Protein AF-A0A1G5PB75-F1 (afdb_monomer)

Sequence (111 aa):
MRKTKPRRPEQKDKQRAYRARQKAERIPSRDDVARIVLHWAITGALAPGQEKQLSGLRNMVIDKLVEQDFSEDGARRRFDEIVERYENGWDFRAKPHLLRVKEGIPDDEAP

Nearest PDB structures (foldseek):
  6xp2-assembly1_A  TM=5.617E-01  e=8.980E+00  Homo sapiens

Solvent-accessible surface area (backbone atoms only — not comparable to full-atom values): 6688 Å² total; per-residue (Å²): 135,85,83,79,75,80,82,58,68,70,60,55,54,53,52,49,53,50,53,50,49,37,56,75,71,64,56,78,48,73,66,56,51,52,49,55,53,50,51,52,54,51,58,57,20,69,37,91,94,25,66,68,48,38,55,50,51,51,50,56,53,34,52,59,39,38,76,69,74,43,57,57,69,59,42,50,53,54,50,51,61,49,50,52,43,50,73,71,66,59,70,86,82,72,56,66,67,63,51,34,48,75,73,69,41,66,80,85,77,64,133

Radius of gyration: 19.72 Å; Cα contacts (8 Å, |Δi|>4): 42; chains: 1; bounding box: 43×40×48 Å

Foldseek 3Di:
DDDDDPPPPVVVVVVVVVVVVCVVVVPDDPVNVVVVVVLVQLVVCPPPPNVVSLVVVLVVQLVVCVVVVDDSVVSNVVSVVVSVCVVVVDDDDDDVQVVCVVVVHHSVPDD

Secondary structure (DSSP, 8-state):
--------HHHHHHHHHHHHHHHHTTPPPHHHHHHHHHHHHHHHHTSTT-HHHHHHHHHHHHHHHHTTT--HHHHHHHHHHHHHHHHTT------HHHHHHHTT--TTS--

Mean predicted aligned error: 11.14 Å

Structure (mmCIF, N/CA/C/O backbone):
data_AF-A0A1G5PB75-F1
#
_entry.id   AF-A0A1G5PB75-F1
#
loop_
_atom_site.group_PDB
_atom_site.id
_atom_site.type_symbol
_atom_site.label_atom_id
_atom_site.label_alt_id
_atom_site.label_comp_id
_atom_site.label_asym_id
_atom_site.label_entity_id
_atom_site.label_seq_id
_atom_site.pdbx_PDB_ins_code
_atom_site.Cartn_x
_atom_site.Cartn_y
_atom_site.Cartn_z
_atom_site.occupancy
_atom_site.B_iso_or_equiv
_atom_site.auth_seq_id
_atom_site.auth_comp_id
_atom_site.auth_asym_id
_atom_site.auth_atom_id
_atom_site.pdbx_PDB_model_num
ATOM 1 N N . MET A 1 1 ? 25.363 28.369 -3.358 1.00 40.44 1 MET A N 1
ATOM 2 C CA . MET A 1 1 ? 24.990 28.003 -4.749 1.00 40.44 1 MET A CA 1
ATOM 3 C C . MET A 1 1 ? 24.853 26.483 -4.863 1.00 40.44 1 MET A C 1
ATOM 5 O O . MET A 1 1 ? 25.847 25.787 -4.702 1.00 40.44 1 MET A O 1
ATOM 9 N N . ARG A 1 2 ? 23.642 25.942 -5.090 1.00 44.69 2 ARG A N 1
ATOM 10 C CA . ARG A 1 2 ? 23.433 24.502 -5.366 1.00 44.69 2 ARG A CA 1
ATOM 11 C C . ARG A 1 2 ? 23.848 24.210 -6.814 1.00 44.69 2 ARG A C 1
ATOM 13 O O . ARG A 1 2 ? 23.266 24.776 -7.730 1.00 44.69 2 ARG A O 1
ATOM 20 N N . LYS A 1 3 ? 24.836 23.334 -7.029 1.00 49.50 3 LYS A N 1
ATOM 21 C CA . LYS A 1 3 ? 25.203 22.852 -8.372 1.00 49.50 3 LYS A CA 1
ATOM 22 C C . LYS A 1 3 ? 24.124 21.884 -8.873 1.00 49.50 3 LYS A C 1
ATOM 24 O O . LYS A 1 3 ? 24.046 20.751 -8.404 1.00 49.50 3 LYS A O 1
ATOM 29 N N . THR A 1 4 ? 23.296 22.303 -9.824 1.00 56.88 4 THR A N 1
ATOM 30 C CA . THR A 1 4 ? 22.412 21.408 -10.581 1.00 56.88 4 THR A CA 1
ATOM 31 C C . THR A 1 4 ? 23.257 20.598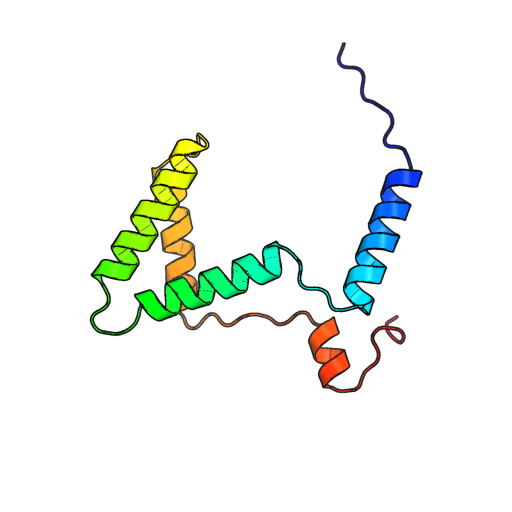 -11.562 1.00 56.88 4 THR A C 1
ATOM 33 O O . THR A 1 4 ? 23.776 21.108 -12.550 1.00 56.88 4 THR A O 1
ATOM 36 N N . LYS A 1 5 ? 23.439 19.310 -11.258 1.00 60.22 5 LYS A N 1
ATOM 37 C CA . LYS A 1 5 ? 24.114 18.343 -12.132 1.00 60.22 5 LYS A CA 1
ATOM 38 C C . LYS A 1 5 ? 23.319 18.246 -13.450 1.00 60.22 5 LYS A C 1
ATOM 40 O O . LYS A 1 5 ? 22.106 18.028 -13.376 1.00 60.22 5 LYS A O 1
ATOM 45 N N . PRO A 1 6 ? 23.932 18.393 -14.639 1.00 53.56 6 PRO A N 1
ATOM 46 C CA . PRO A 1 6 ? 23.198 18.280 -15.897 1.00 53.56 6 PRO A CA 1
ATOM 47 C C . PRO A 1 6 ? 22.601 16.869 -16.015 1.00 53.56 6 PRO A C 1
ATOM 49 O O . PRO A 1 6 ? 23.314 15.872 -15.878 1.00 53.56 6 PRO A O 1
ATOM 52 N N . ARG A 1 7 ? 21.278 16.776 -16.222 1.00 57.47 7 ARG A N 1
ATOM 53 C CA . ARG A 1 7 ? 20.569 15.508 -16.473 1.00 57.47 7 ARG A CA 1
ATOM 54 C C . ARG A 1 7 ? 21.092 14.932 -17.787 1.00 57.47 7 ARG A C 1
ATOM 56 O O . ARG A 1 7 ? 20.694 15.395 -18.852 1.00 57.47 7 ARG A O 1
ATOM 63 N N . ARG A 1 8 ? 21.992 13.947 -17.706 1.00 60.44 8 ARG A N 1
ATOM 64 C CA . ARG A 1 8 ? 22.589 13.304 -18.883 1.00 60.44 8 ARG A CA 1
ATOM 65 C C . ARG A 1 8 ? 21.488 12.627 -19.716 1.00 60.44 8 ARG A C 1
ATOM 67 O O . ARG A 1 8 ? 20.777 11.784 -19.161 1.00 60.44 8 ARG A O 1
ATOM 74 N N . PRO A 1 9 ? 21.334 12.967 -21.008 1.00 61.28 9 PRO A N 1
ATOM 75 C CA . PRO A 1 9 ? 20.313 12.378 -21.882 1.00 61.28 9 PRO A CA 1
ATOM 76 C C . PRO A 1 9 ? 20.415 10.845 -21.939 1.00 61.28 9 PRO A C 1
ATOM 78 O O . PRO A 1 9 ? 19.402 10.161 -21.829 1.00 61.28 9 PRO A O 1
ATOM 81 N N . GLU A 1 10 ? 21.636 10.311 -21.892 1.00 62.72 10 GLU A N 1
ATOM 82 C CA . GLU A 1 10 ? 21.936 8.872 -21.886 1.00 62.72 10 GLU A CA 1
ATOM 83 C C . GLU A 1 10 ? 21.235 8.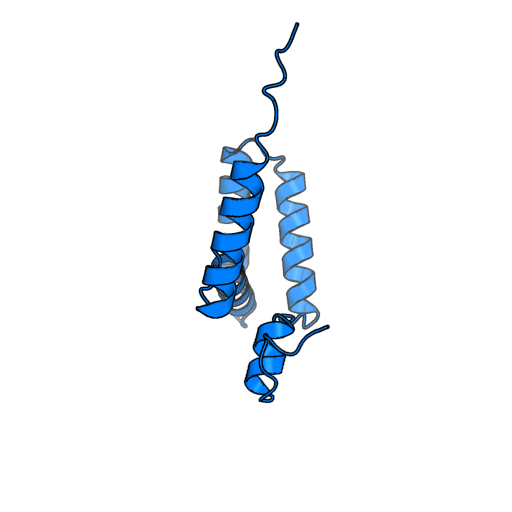075 -20.770 1.00 62.72 10 GLU A C 1
ATOM 85 O O . GLU A 1 10 ? 20.937 6.892 -20.931 1.00 62.72 10 GLU A O 1
ATOM 90 N N . GLN A 1 11 ? 20.959 8.694 -19.615 1.00 63.09 11 GLN A N 1
ATOM 91 C CA . GLN A 1 11 ? 20.268 8.011 -18.515 1.00 63.09 11 GLN A CA 1
ATOM 92 C C . GLN A 1 11 ? 18.773 7.832 -18.799 1.00 63.09 11 GLN A C 1
ATOM 94 O O . GLN A 1 11 ? 18.177 6.854 -18.343 1.00 63.09 11 GLN A O 1
ATOM 99 N N . LYS A 1 12 ? 18.164 8.748 -19.562 1.00 68.50 12 LYS A N 1
ATOM 100 C CA . LYS A 1 12 ? 16.756 8.638 -19.959 1.00 68.50 12 LYS A CA 1
ATOM 101 C C . LYS A 1 12 ? 16.568 7.520 -20.976 1.00 68.50 12 LYS A C 1
ATOM 103 O O . LYS A 1 12 ? 15.627 6.744 -20.832 1.00 68.50 12 LYS A O 1
ATOM 108 N N . ASP A 1 13 ? 17.474 7.403 -21.939 1.00 74.50 13 ASP A N 1
ATOM 109 C CA . ASP A 1 13 ? 17.366 6.408 -23.009 1.00 74.50 13 ASP A CA 1
ATOM 110 C C . ASP A 1 13 ? 17.584 4.993 -22.473 1.00 74.50 13 ASP A C 1
ATOM 112 O O . ASP A 1 13 ? 16.784 4.097 -22.745 1.00 74.50 13 ASP A O 1
ATOM 116 N N . LYS A 1 14 ? 18.561 4.811 -21.574 1.00 72.25 14 LYS A N 1
ATOM 117 C CA . LYS A 1 14 ? 18.748 3.544 -20.846 1.00 72.25 14 LYS A CA 1
ATOM 118 C C . LYS A 1 14 ? 17.522 3.166 -20.013 1.00 72.25 14 LYS A C 1
ATOM 120 O O . LYS A 1 14 ? 17.113 2.007 -20.007 1.00 72.25 14 LYS A O 1
ATOM 125 N N . GLN A 1 15 ? 16.901 4.131 -19.333 1.00 76.06 15 GLN A N 1
ATOM 126 C CA . GLN A 1 15 ? 15.697 3.876 -18.540 1.00 76.06 15 GLN A CA 1
ATOM 127 C C . GLN A 1 15 ? 14.475 3.562 -19.418 1.00 76.06 15 GLN A C 1
ATOM 129 O O . GLN A 1 15 ? 13.644 2.742 -19.027 1.00 76.06 15 GLN A O 1
ATOM 134 N N . ARG A 1 16 ? 14.367 4.170 -20.607 1.00 75.38 16 ARG A N 1
ATOM 135 C CA . ARG A 1 16 ? 13.332 3.844 -21.599 1.00 75.38 16 ARG A CA 1
ATOM 136 C C . ARG A 1 16 ? 13.518 2.439 -22.160 1.00 75.38 16 ARG A C 1
ATOM 138 O O . ARG A 1 16 ? 12.562 1.673 -22.118 1.00 75.38 16 ARG A O 1
ATOM 145 N N . ALA A 1 17 ? 14.726 2.083 -22.597 1.00 79.75 17 ALA A N 1
ATOM 146 C CA . ALA A 1 17 ? 15.036 0.745 -23.104 1.00 79.75 17 ALA A CA 1
ATOM 147 C C . ALA A 1 17 ? 14.782 -0.335 -22.041 1.00 79.75 17 ALA A C 1
ATOM 149 O O . ALA A 1 17 ? 14.156 -1.353 -22.322 1.00 79.75 17 ALA A O 1
ATOM 150 N N . TYR A 1 18 ? 15.172 -0.070 -20.789 1.00 78.75 18 TYR A N 1
ATOM 151 C CA . TYR A 1 18 ? 14.871 -0.955 -19.666 1.00 78.75 18 TYR A CA 1
ATOM 152 C C . TYR A 1 18 ? 13.359 -1.134 -19.462 1.00 78.75 18 TYR A C 1
ATOM 154 O O . TYR A 1 18 ? 12.884 -2.260 -19.378 1.00 78.75 18 TYR A O 1
ATOM 162 N N . ARG A 1 19 ? 12.572 -0.048 -19.446 1.00 76.06 19 ARG A N 1
ATOM 163 C CA . ARG A 1 19 ? 11.104 -0.139 -19.326 1.00 76.06 19 ARG A CA 1
ATOM 164 C C . ARG A 1 19 ? 10.453 -0.854 -20.511 1.00 76.06 19 ARG A C 1
ATOM 166 O O . ARG A 1 19 ? 9.503 -1.598 -20.295 1.00 76.06 19 ARG A O 1
ATOM 173 N N . ALA A 1 20 ? 10.954 -0.643 -21.727 1.00 80.06 20 ALA A N 1
ATOM 174 C CA . ALA A 1 20 ? 10.468 -1.318 -22.927 1.00 80.06 20 ALA A CA 1
ATOM 175 C C . ALA A 1 20 ? 10.717 -2.828 -22.850 1.00 80.06 20 ALA A C 1
ATOM 177 O O . ALA A 1 20 ? 9.795 -3.603 -23.085 1.00 80.06 20 ALA A O 1
ATOM 178 N N . ARG A 1 21 ? 11.915 -3.244 -22.414 1.00 80.44 21 ARG A N 1
ATOM 179 C CA . ARG A 1 21 ? 12.233 -4.661 -22.208 1.00 80.44 21 ARG A CA 1
ATOM 180 C C . ARG A 1 21 ? 11.342 -5.295 -21.143 1.00 80.44 21 ARG A C 1
ATOM 182 O O . ARG A 1 21 ? 10.733 -6.321 -21.401 1.00 80.44 21 ARG A O 1
ATOM 189 N N . GLN A 1 22 ? 11.179 -4.637 -19.993 1.00 81.06 22 GLN A N 1
ATOM 190 C CA . GLN A 1 22 ? 10.280 -5.116 -18.934 1.00 81.06 22 GLN A CA 1
ATOM 191 C C . GLN A 1 22 ? 8.826 -5.250 -19.423 1.00 81.06 22 GLN A C 1
ATOM 193 O O . GLN A 1 22 ? 8.133 -6.174 -19.006 1.00 81.06 22 GLN A O 1
ATOM 198 N N . LYS A 1 23 ? 8.363 -4.346 -20.303 1.00 76.62 23 LYS A N 1
ATOM 199 C CA . LYS A 1 23 ? 7.025 -4.411 -20.915 1.00 76.62 23 LYS A CA 1
ATOM 200 C C . LYS A 1 23 ? 6.909 -5.599 -21.876 1.00 76.62 23 LYS A C 1
ATOM 202 O O . LYS A 1 23 ? 5.948 -6.353 -21.769 1.00 76.62 23 LYS A O 1
ATOM 207 N N . ALA A 1 24 ? 7.894 -5.787 -22.757 1.00 77.38 24 ALA A N 1
ATOM 208 C CA . ALA A 1 24 ? 7.936 -6.902 -23.706 1.00 77.38 24 ALA A CA 1
ATOM 209 C C . ALA A 1 24 ? 7.990 -8.263 -22.991 1.00 77.38 24 ALA A C 1
ATOM 211 O O . ALA A 1 24 ? 7.249 -9.179 -23.331 1.00 77.38 24 ALA A O 1
ATOM 212 N N . GLU A 1 25 ? 8.802 -8.360 -21.937 1.00 82.12 25 GLU A N 1
ATOM 213 C CA . GLU A 1 25 ? 8.929 -9.549 -21.085 1.00 82.12 25 GLU A CA 1
ATOM 214 C C . GLU A 1 25 ? 7.759 -9.698 -20.090 1.00 82.12 25 GLU A C 1
ATOM 216 O O . GLU A 1 25 ? 7.702 -10.675 -19.348 1.00 82.12 25 GLU A O 1
ATOM 221 N N . ARG A 1 26 ? 6.816 -8.740 -20.061 1.00 81.31 26 ARG A N 1
ATOM 222 C CA . ARG A 1 26 ? 5.632 -8.710 -19.177 1.00 81.31 26 ARG A CA 1
ATOM 223 C C . ARG A 1 26 ? 5.975 -8.870 -17.695 1.00 81.31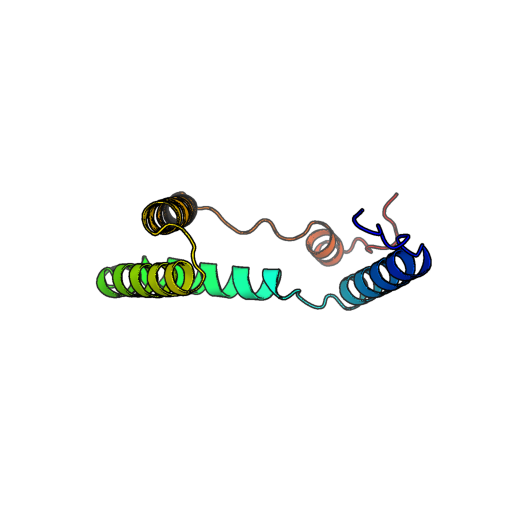 26 ARG A C 1
ATOM 225 O O . ARG A 1 26 ? 5.201 -9.425 -16.916 1.00 81.31 26 ARG A O 1
ATOM 232 N N . ILE A 1 27 ? 7.134 -8.356 -17.297 1.00 79.94 27 ILE A N 1
ATOM 233 C CA . ILE A 1 27 ? 7.610 -8.464 -15.923 1.00 79.94 27 ILE A CA 1
ATOM 234 C C . ILE A 1 27 ? 6.804 -7.493 -15.049 1.00 79.94 27 ILE A C 1
ATOM 236 O O . ILE A 1 27 ? 6.804 -6.285 -15.326 1.00 79.94 27 ILE A O 1
ATOM 240 N N . PRO A 1 28 ? 6.141 -7.971 -13.978 1.00 78.62 28 PRO A N 1
ATOM 241 C CA . PRO A 1 28 ? 5.413 -7.098 -13.071 1.00 78.62 28 PRO A CA 1
ATOM 242 C C . PRO A 1 28 ? 6.380 -6.143 -12.367 1.00 78.62 28 PRO A C 1
ATOM 244 O O . PRO A 1 28 ? 7.473 -6.513 -11.934 1.00 78.62 28 PRO A O 1
ATOM 247 N N . SER A 1 29 ? 5.977 -4.884 -12.241 1.00 79.19 29 SER A N 1
ATOM 248 C CA . SER A 1 29 ? 6.719 -3.916 -11.438 1.00 79.19 29 SER A CA 1
ATOM 249 C C . SER A 1 29 ? 6.491 -4.151 -9.943 1.00 79.19 29 SER A C 1
ATOM 251 O O . SER A 1 29 ? 5.537 -4.810 -9.534 1.00 79.19 29 SER A O 1
ATOM 253 N N . ARG A 1 30 ? 7.341 -3.545 -9.102 1.00 75.56 30 ARG A N 1
ATOM 254 C CA . ARG A 1 30 ? 7.159 -3.550 -7.637 1.00 75.56 30 ARG A CA 1
ATOM 255 C C . ARG A 1 30 ? 5.771 -3.057 -7.227 1.00 75.56 30 ARG A C 1
ATOM 257 O O . ARG A 1 30 ? 5.163 -3.615 -6.328 1.00 75.56 30 ARG A O 1
ATOM 264 N N . ASP A 1 31 ? 5.289 -2.027 -7.914 1.00 77.25 31 ASP A N 1
ATOM 265 C CA . ASP A 1 31 ? 3.972 -1.429 -7.711 1.00 77.25 31 ASP A CA 1
ATOM 266 C C . ASP A 1 31 ? 2.841 -2.367 -8.170 1.00 77.25 31 ASP A C 1
ATOM 268 O O . ASP A 1 31 ? 1.815 -2.446 -7.506 1.00 77.25 31 ASP A O 1
ATOM 272 N N . ASP A 1 32 ? 3.044 -3.159 -9.231 1.00 76.94 32 ASP A N 1
ATOM 273 C CA . ASP A 1 32 ? 2.072 -4.186 -9.639 1.00 76.94 32 ASP A CA 1
ATOM 274 C C . ASP A 1 32 ? 1.943 -5.286 -8.574 1.00 76.94 32 ASP A C 1
ATOM 276 O O . ASP A 1 32 ? 0.833 -5.659 -8.206 1.00 76.94 32 ASP A O 1
ATOM 280 N N . VAL A 1 33 ? 3.067 -5.754 -8.021 1.00 79.19 33 VAL A N 1
ATOM 281 C CA . VAL A 1 33 ? 3.065 -6.742 -6.929 1.00 79.19 33 VAL A CA 1
ATOM 282 C C . VAL A 1 33 ? 2.435 -6.161 -5.663 1.00 79.19 33 VAL A C 1
ATOM 284 O O . VAL A 1 33 ? 1.558 -6.788 -5.073 1.00 79.19 33 VAL A O 1
ATOM 287 N N . ALA A 1 34 ? 2.839 -4.951 -5.265 1.00 80.31 34 ALA A N 1
ATOM 288 C CA . ALA A 1 34 ? 2.302 -4.282 -4.083 1.00 80.31 34 ALA A CA 1
ATOM 289 C C . ALA A 1 34 ? 0.784 -4.086 -4.182 1.00 80.31 34 ALA A C 1
ATOM 291 O O . ALA A 1 34 ? 0.075 -4.295 -3.201 1.00 80.31 34 ALA A O 1
ATOM 292 N N . ARG A 1 35 ? 0.277 -3.746 -5.373 1.00 80.06 35 ARG A N 1
ATOM 293 C CA . ARG A 1 35 ? -1.162 -3.627 -5.623 1.00 80.06 35 ARG A CA 1
ATOM 294 C C . ARG A 1 35 ? -1.899 -4.941 -5.401 1.00 80.06 35 ARG A C 1
ATOM 296 O O . ARG A 1 35 ? -2.881 -4.933 -4.669 1.00 80.06 35 ARG A O 1
ATOM 303 N N . ILE A 1 36 ? -1.428 -6.048 -5.980 1.00 81.31 36 ILE A N 1
ATOM 304 C CA . ILE A 1 36 ? -2.065 -7.366 -5.808 1.00 81.31 36 ILE A CA 1
ATOM 305 C C . ILE A 1 36 ? -2.071 -7.789 -4.335 1.00 81.31 36 ILE A C 1
ATOM 307 O O . ILE A 1 36 ? -3.103 -8.224 -3.829 1.00 81.31 36 ILE A O 1
ATOM 311 N N . VAL A 1 37 ? -0.948 -7.605 -3.633 1.00 83.25 37 VAL A N 1
ATOM 312 C CA . VAL A 1 37 ? -0.849 -7.902 -2.195 1.00 83.25 37 VAL A CA 1
ATOM 313 C C . VAL A 1 37 ? -1.841 -7.063 -1.389 1.00 83.25 37 VAL A C 1
ATOM 315 O O . VAL A 1 37 ? -2.538 -7.602 -0.534 1.00 83.25 37 VAL A O 1
ATOM 318 N N . LEU A 1 38 ? -1.939 -5.761 -1.677 1.00 83.12 38 LEU A N 1
ATOM 319 C CA . LEU A 1 38 ? -2.854 -4.854 -0.985 1.00 83.12 38 LEU A CA 1
ATOM 320 C C . LEU A 1 38 ? -4.318 -5.251 -1.184 1.00 83.12 38 LEU A C 1
ATOM 322 O O . LEU A 1 38 ? -5.070 -5.269 -0.215 1.00 83.12 38 LEU A O 1
ATOM 326 N N . HIS A 1 39 ? -4.717 -5.580 -2.414 1.00 82.69 39 HIS A N 1
ATOM 327 C CA . HIS A 1 39 ? -6.076 -6.048 -2.683 1.00 82.69 39 HIS A CA 1
ATOM 328 C C . HIS A 1 39 ? -6.384 -7.308 -1.896 1.00 82.69 39 HIS A C 1
ATOM 330 O O . HIS A 1 39 ? -7.350 -7.303 -1.149 1.00 82.69 39 HIS A O 1
ATOM 336 N N . TRP A 1 40 ? -5.532 -8.334 -1.983 1.00 83.56 40 TRP A N 1
ATOM 337 C CA . TRP A 1 40 ? -5.749 -9.578 -1.246 1.00 83.56 40 TRP A CA 1
ATOM 338 C C . TRP A 1 40 ? -5.864 -9.342 0.266 1.00 83.56 40 TRP A C 1
ATOM 340 O O . TRP A 1 40 ? -6.775 -9.871 0.905 1.00 83.56 40 TRP A O 1
ATOM 350 N N . ALA A 1 41 ? -4.988 -8.501 0.826 1.00 83.69 41 ALA A N 1
ATOM 351 C CA . ALA A 1 41 ? -4.998 -8.162 2.244 1.00 83.69 41 ALA A CA 1
ATOM 352 C C . ALA A 1 41 ? -6.295 -7.449 2.664 1.00 83.69 41 ALA A C 1
ATOM 354 O O . ALA A 1 41 ? -6.883 -7.814 3.678 1.00 83.69 41 ALA A O 1
ATOM 355 N N . ILE A 1 42 ? -6.768 -6.474 1.880 1.00 81.75 42 ILE A N 1
ATOM 356 C CA . ILE A 1 42 ? -8.007 -5.741 2.177 1.00 81.75 42 ILE A CA 1
ATOM 357 C C . ILE A 1 42 ? -9.231 -6.637 1.973 1.00 81.75 42 ILE A C 1
ATOM 359 O O . ILE A 1 42 ? -10.066 -6.722 2.866 1.00 81.75 42 ILE A O 1
ATOM 363 N N . THR A 1 43 ? -9.332 -7.359 0.853 1.00 80.81 43 THR A N 1
ATOM 364 C CA . THR A 1 43 ? -10.478 -8.243 0.582 1.00 80.81 43 THR A CA 1
ATOM 365 C C . THR A 1 43 ? -10.583 -9.379 1.594 1.00 80.81 43 THR A C 1
ATOM 367 O O . THR A 1 43 ? -11.683 -9.733 2.003 1.00 80.81 43 THR A O 1
ATOM 370 N N . GLY A 1 44 ? -9.448 -9.938 2.032 1.00 81.25 44 GLY A N 1
ATOM 371 C CA . GLY A 1 44 ? -9.426 -10.960 3.079 1.00 81.25 44 GLY A CA 1
ATOM 372 C C . GLY A 1 44 ? -9.845 -10.401 4.437 1.00 81.25 44 GLY A C 1
ATOM 373 O O . GLY A 1 44 ? -10.607 -11.037 5.160 1.00 81.25 44 GLY A O 1
ATOM 374 N N . ALA A 1 45 ? -9.403 -9.185 4.755 1.00 80.25 45 ALA A N 1
ATOM 375 C CA . ALA A 1 45 ? -9.746 -8.507 5.997 1.00 80.25 45 ALA A CA 1
ATOM 376 C C . ALA A 1 45 ? -11.202 -7.997 6.049 1.00 80.25 45 ALA A C 1
ATOM 378 O O . ALA A 1 45 ? -11.749 -7.847 7.139 1.00 80.25 45 ALA A O 1
ATOM 379 N N . LEU A 1 46 ? -11.832 -7.762 4.893 1.00 79.25 46 LEU A N 1
ATOM 380 C CA . LEU A 1 46 ? -13.255 -7.418 4.763 1.00 79.25 46 LEU A CA 1
ATOM 381 C C . LEU A 1 46 ? -14.187 -8.643 4.805 1.00 79.25 46 LEU A C 1
ATOM 383 O O . LEU A 1 46 ? -15.407 -8.485 4.818 1.00 79.25 46 LEU A O 1
ATOM 387 N N . ALA A 1 47 ? -13.650 -9.868 4.816 1.00 80.06 47 ALA A N 1
ATOM 388 C CA . ALA A 1 47 ? -14.475 -11.068 4.887 1.00 80.06 47 ALA A CA 1
ATOM 389 C C . ALA A 1 47 ? -15.259 -11.136 6.221 1.00 80.06 47 ALA A C 1
ATOM 391 O O . ALA A 1 47 ? -14.735 -10.734 7.267 1.00 80.06 47 ALA A O 1
ATOM 392 N N . PRO A 1 48 ? -16.495 -11.678 6.228 1.00 78.75 48 PRO A N 1
ATOM 393 C CA . PRO A 1 48 ? -17.301 -11.780 7.444 1.00 78.75 48 PRO A CA 1
ATOM 394 C C . PRO A 1 48 ? -16.545 -12.463 8.595 1.00 78.75 48 PRO A C 1
ATOM 396 O O . PRO A 1 48 ? -15.943 -13.521 8.414 1.00 78.75 48 PRO A O 1
ATOM 399 N N . GLY A 1 49 ? -16.582 -11.858 9.787 1.00 79.50 49 GLY A N 1
ATOM 400 C CA . GLY A 1 49 ? -15.902 -12.370 10.983 1.00 79.50 49 GLY A CA 1
ATOM 401 C C . GLY A 1 49 ? -14.416 -12.003 11.110 1.00 79.50 49 GLY A C 1
ATOM 402 O O . GLY A 1 49 ? -13.781 -12.429 12.074 1.00 79.50 49 GLY A O 1
ATOM 403 N N . GLN A 1 50 ? -13.860 -11.199 10.193 1.00 80.69 50 GLN A N 1
ATOM 404 C CA . GLN A 1 50 ? -12.445 -10.788 10.191 1.00 80.69 50 GLN A CA 1
ATOM 405 C C . GLN A 1 50 ? -12.209 -9.313 10.563 1.00 80.69 50 GLN A C 1
ATOM 407 O O . GLN A 1 50 ? -11.140 -8.767 10.301 1.00 80.69 50 GLN A O 1
ATOM 412 N N . GLU A 1 51 ? -13.143 -8.664 11.260 1.00 78.38 51 GLU A N 1
ATOM 413 C CA . GLU A 1 51 ? -13.049 -7.249 11.684 1.00 78.38 51 GLU A CA 1
ATOM 414 C C . GLU A 1 51 ? -11.734 -6.926 12.433 1.00 78.38 51 GLU A C 1
ATOM 416 O O . GLU A 1 51 ? -11.127 -5.858 12.283 1.00 78.38 51 GLU A O 1
ATOM 421 N N . LYS A 1 52 ? -11.231 -7.894 13.210 1.00 83.94 52 LYS A N 1
ATOM 422 C CA . LYS A 1 52 ? -9.940 -7.789 13.909 1.00 83.94 52 LYS A CA 1
ATOM 423 C C . LYS A 1 52 ? -8.736 -7.797 12.962 1.00 83.94 52 LYS A C 1
ATOM 425 O O . LYS A 1 52 ? -7.715 -7.191 13.273 1.00 83.94 52 LYS A O 1
ATOM 430 N N . GLN A 1 53 ? -8.832 -8.466 11.816 1.00 85.12 53 GLN A N 1
ATOM 431 C CA . GLN A 1 53 ? -7.761 -8.483 10.821 1.00 85.12 53 GLN A CA 1
ATOM 432 C C . GLN A 1 53 ? -7.645 -7.140 10.104 1.00 85.12 53 GLN A C 1
ATOM 434 O O . GLN A 1 53 ? -6.530 -6.654 9.928 1.00 85.12 53 GLN A O 1
ATOM 439 N N . LEU A 1 54 ? -8.771 -6.506 9.754 1.00 84.44 54 LEU A N 1
ATOM 440 C CA . LEU A 1 54 ? -8.748 -5.193 9.103 1.00 84.44 54 LEU A CA 1
ATOM 441 C C . LEU A 1 54 ? -8.168 -4.121 10.022 1.00 84.44 54 LEU A C 1
ATOM 443 O O . LEU A 1 54 ? -7.293 -3.358 9.616 1.00 84.44 54 LEU A O 1
ATOM 447 N N . SER A 1 55 ? -8.605 -4.102 11.280 1.00 86.69 55 SER A N 1
ATOM 448 C CA . SER A 1 55 ? -8.065 -3.186 12.291 1.00 86.69 55 SER A CA 1
ATOM 449 C C . SER A 1 55 ? -6.580 -3.439 12.585 1.00 86.69 55 SER A C 1
ATOM 451 O O . SER A 1 55 ? -5.810 -2.483 12.679 1.00 86.69 55 SER A O 1
ATOM 453 N N . GLY A 1 56 ? -6.145 -4.701 12.657 1.00 90.12 56 GLY A N 1
ATOM 454 C CA . GLY A 1 56 ? -4.729 -5.054 12.802 1.00 90.12 56 GLY A CA 1
ATOM 455 C C . GLY A 1 56 ? -3.871 -4.612 11.612 1.00 90.12 56 GLY A C 1
ATOM 456 O O . GLY A 1 56 ? -2.817 -4.006 11.803 1.00 90.12 56 GLY A O 1
ATOM 457 N N . LEU A 1 57 ? -4.344 -4.855 10.385 1.00 89.44 57 LEU A N 1
ATOM 458 C CA . LEU A 1 57 ? -3.692 -4.405 9.153 1.00 89.44 57 LEU A CA 1
ATOM 459 C C . LEU A 1 57 ? -3.578 -2.878 9.112 1.00 89.44 57 LEU A C 1
ATOM 461 O O . LEU A 1 57 ? -2.506 -2.349 8.821 1.00 89.44 57 LEU A O 1
ATOM 465 N N . ARG A 1 58 ? -4.670 -2.181 9.442 1.00 91.38 58 ARG A N 1
ATOM 466 C CA . ARG A 1 58 ? -4.726 -0.719 9.502 1.00 91.38 58 ARG A CA 1
ATOM 467 C C . ARG A 1 58 ? -3.665 -0.164 10.447 1.00 91.38 58 ARG A C 1
ATOM 469 O O . ARG A 1 58 ? -2.873 0.676 10.030 1.00 91.38 58 ARG A O 1
ATOM 476 N N . ASN A 1 59 ? -3.618 -0.659 11.684 1.00 94.19 59 ASN A N 1
ATOM 477 C CA . ASN A 1 59 ? -2.653 -0.194 12.682 1.00 94.19 59 ASN A CA 1
ATOM 478 C C . ASN A 1 59 ? -1.212 -0.447 12.227 1.00 94.19 59 ASN A C 1
ATOM 480 O O . ASN A 1 59 ? -0.418 0.484 12.196 1.00 94.19 59 ASN A O 1
ATOM 484 N N . MET A 1 60 ? -0.903 -1.660 11.757 1.00 94.81 60 MET A N 1
ATOM 485 C CA . MET A 1 60 ? 0.440 -2.000 11.277 1.00 94.81 60 MET A CA 1
ATOM 486 C C . MET A 1 60 ? 0.912 -1.089 10.132 1.00 94.81 60 MET A C 1
ATOM 488 O O . MET A 1 60 ? 2.061 -0.648 10.128 1.00 94.81 60 MET A O 1
ATOM 492 N N . VAL A 1 61 ? 0.037 -0.780 9.168 1.00 92.75 61 VAL A N 1
ATOM 493 C CA . VAL A 1 61 ? 0.380 0.109 8.047 1.00 92.75 61 VAL A CA 1
ATOM 494 C C . VAL A 1 61 ? 0.589 1.546 8.521 1.00 92.75 61 VAL A C 1
ATOM 496 O O . VAL A 1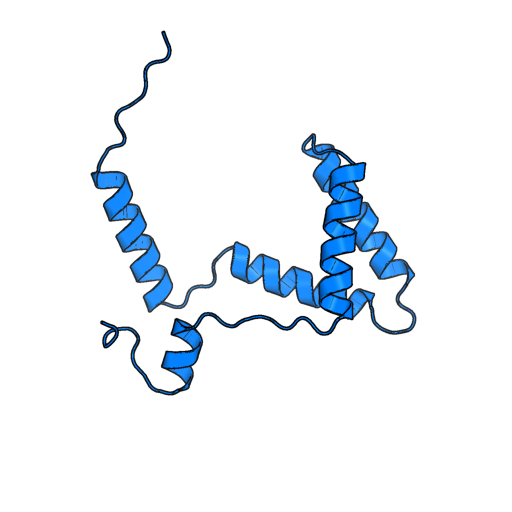 61 ? 1.546 2.186 8.087 1.00 92.75 61 VAL A O 1
ATOM 499 N N . ILE A 1 62 ? -0.276 2.054 9.404 1.00 95.81 62 ILE A N 1
ATOM 500 C CA . ILE A 1 62 ? -0.140 3.406 9.960 1.00 95.81 62 ILE A CA 1
ATOM 501 C C . ILE A 1 62 ? 1.167 3.525 10.742 1.00 95.81 62 ILE A C 1
ATOM 503 O O . ILE A 1 62 ? 1.933 4.443 10.464 1.00 95.81 62 ILE A O 1
ATOM 507 N N . ASP A 1 63 ? 1.466 2.577 11.631 1.00 97.06 63 ASP A N 1
ATOM 508 C CA . ASP A 1 63 ? 2.689 2.581 12.440 1.00 97.06 63 ASP A CA 1
ATOM 509 C C . ASP A 1 63 ? 3.935 2.631 11.545 1.00 97.06 63 ASP A C 1
ATOM 511 O O . ASP A 1 63 ? 4.827 3.454 11.744 1.00 97.06 63 ASP A O 1
ATOM 515 N N . LYS A 1 64 ? 3.965 1.825 10.474 1.00 95.75 64 LYS A N 1
ATOM 516 C CA . LYS A 1 64 ? 5.074 1.813 9.505 1.00 95.75 64 LYS A CA 1
ATOM 517 C C . LYS A 1 64 ? 5.202 3.101 8.694 1.00 95.75 64 LYS A C 1
ATOM 519 O O . LYS A 1 64 ? 6.298 3.410 8.226 1.00 95.75 64 LYS A O 1
ATOM 524 N N . LEU A 1 65 ? 4.113 3.833 8.477 1.00 94.38 65 LEU A N 1
A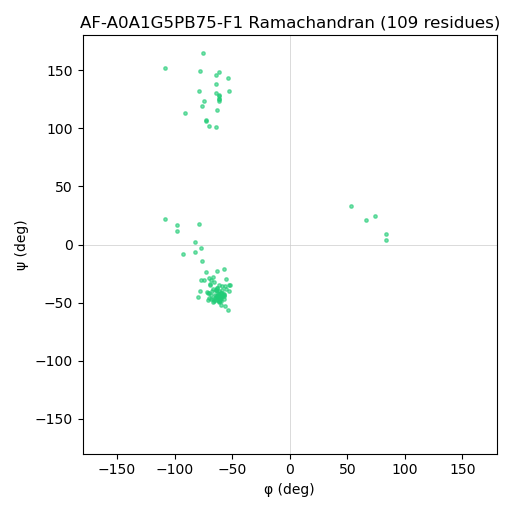TOM 525 C CA . LEU A 1 65 ? 4.150 5.147 7.833 1.00 94.38 65 LEU A CA 1
ATOM 526 C C . LEU A 1 65 ? 4.620 6.224 8.817 1.00 94.38 65 LEU A C 1
ATOM 528 O O . LEU A 1 65 ? 5.441 7.060 8.450 1.00 94.38 65 LEU A O 1
ATOM 532 N N . VAL A 1 66 ? 4.176 6.171 10.071 1.00 96.62 66 VAL A N 1
ATOM 533 C CA . VAL A 1 66 ? 4.631 7.089 11.125 1.00 96.62 66 VAL A CA 1
ATOM 534 C C . VAL A 1 66 ? 6.123 6.904 11.415 1.00 96.62 66 VAL A C 1
ATOM 536 O O . VAL A 1 66 ? 6.839 7.893 11.526 1.00 96.62 66 VAL A O 1
ATOM 539 N N . GLU A 1 67 ? 6.635 5.667 11.421 1.00 97.06 67 GLU A N 1
ATOM 540 C CA . GLU A 1 67 ? 8.079 5.367 11.511 1.00 97.06 67 GLU A CA 1
ATOM 541 C C . GLU A 1 67 ? 8.915 6.020 10.390 1.00 97.06 67 GLU A C 1
ATOM 543 O O . GLU A 1 67 ? 10.126 6.176 10.530 1.00 97.06 67 GLU A O 1
ATOM 548 N N . GLN A 1 68 ? 8.288 6.386 9.268 1.00 95.00 68 GLN A N 1
ATOM 549 C CA . GLN A 1 68 ? 8.913 7.083 8.138 1.00 95.00 68 GLN A CA 1
ATOM 550 C C . GLN A 1 68 ? 8.668 8.605 8.169 1.00 95.00 68 GLN A C 1
ATOM 552 O O . GLN A 1 68 ? 8.836 9.267 7.145 1.00 95.00 68 GLN A O 1
ATOM 557 N N . ASP A 1 69 ? 8.252 9.149 9.317 1.00 95.88 69 ASP A N 1
ATOM 558 C CA . ASP A 1 69 ? 7.915 10.561 9.546 1.00 95.88 69 ASP A CA 1
ATOM 559 C C . ASP A 1 69 ? 6.677 11.070 8.775 1.00 95.88 69 ASP A C 1
ATOM 561 O O . ASP A 1 69 ? 6.493 12.279 8.592 1.00 95.88 69 ASP A O 1
ATOM 565 N N . PHE A 1 70 ? 5.783 10.180 8.325 1.00 95.62 70 PHE A N 1
ATOM 566 C CA . PHE A 1 70 ? 4.482 10.603 7.794 1.00 95.62 70 PHE A CA 1
ATOM 567 C C . PHE A 1 70 ? 3.496 10.951 8.923 1.00 95.62 70 PHE A C 1
ATOM 569 O O . PHE A 1 70 ? 3.518 10.365 10.002 1.00 95.62 70 PHE A O 1
ATOM 576 N N . SER A 1 71 ? 2.580 11.890 8.656 1.00 97.12 71 SER A N 1
ATOM 577 C CA . SER A 1 71 ? 1.495 12.244 9.586 1.00 97.12 71 SER A CA 1
ATOM 578 C C . SER A 1 71 ? 0.586 11.043 9.853 1.00 97.12 71 SER A C 1
ATOM 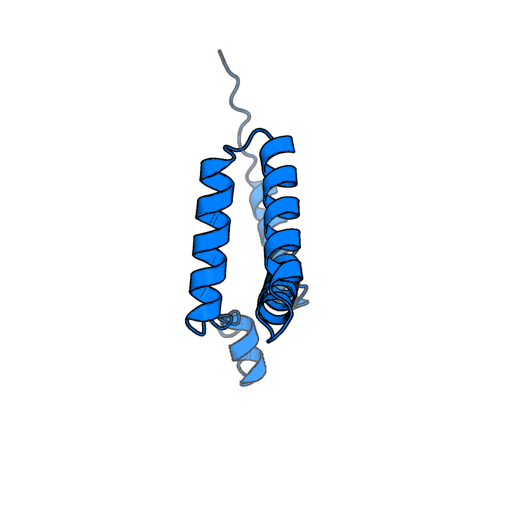580 O O . SER A 1 71 ? 0.054 10.455 8.910 1.00 97.12 71 SER A O 1
ATOM 582 N N . GLU A 1 72 ? 0.353 10.737 11.131 1.00 95.56 72 GLU A N 1
ATOM 583 C CA . GLU A 1 72 ? -0.542 9.656 11.550 1.00 95.56 72 GLU A CA 1
ATOM 584 C C . GLU A 1 72 ? -1.977 9.868 11.041 1.00 95.56 72 GLU A C 1
ATOM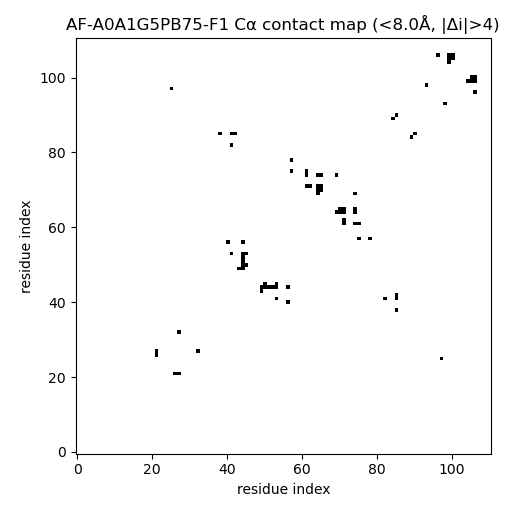 586 O O . GLU A 1 72 ? -2.549 8.975 10.415 1.00 95.56 72 GLU A O 1
ATOM 591 N N . ASP A 1 73 ? -2.538 11.067 11.227 1.00 95.69 73 ASP A N 1
ATOM 592 C CA . ASP A 1 73 ? -3.876 11.417 10.730 1.00 95.69 73 ASP A CA 1
ATOM 593 C C . ASP A 1 73 ? -3.956 11.329 9.203 1.00 95.69 73 ASP A C 1
ATOM 595 O O . ASP A 1 73 ? -4.931 10.819 8.640 1.00 95.69 73 ASP A O 1
ATOM 599 N N . GLY A 1 74 ? -2.900 11.779 8.517 1.00 94.94 74 GLY A N 1
ATOM 600 C CA . GLY A 1 74 ? -2.779 11.652 7.068 1.00 94.94 74 GLY A CA 1
ATOM 601 C C . GLY A 1 74 ? -2.757 10.191 6.612 1.00 94.94 74 GLY A C 1
ATOM 602 O O . GLY A 1 74 ? -3.433 9.840 5.642 1.00 94.94 74 GLY A O 1
ATOM 603 N N . ALA A 1 75 ? -2.025 9.332 7.322 1.00 94.00 75 ALA A N 1
ATOM 604 C CA . ALA A 1 75 ? -1.937 7.902 7.048 1.00 94.00 75 ALA A CA 1
ATOM 605 C C . ALA A 1 75 ? -3.276 7.190 7.293 1.00 94.00 75 ALA A C 1
ATOM 607 O O . ALA A 1 75 ? -3.736 6.456 6.417 1.00 94.00 75 ALA A O 1
ATOM 608 N N . ARG A 1 76 ? -3.934 7.468 8.429 1.00 94.56 76 ARG A N 1
ATOM 609 C CA . ARG A 1 76 ? -5.275 6.966 8.783 1.00 94.56 76 ARG A CA 1
ATOM 610 C C . ARG A 1 76 ? -6.280 7.277 7.681 1.00 94.56 76 ARG A C 1
ATOM 612 O O . ARG A 1 76 ? -6.841 6.364 7.082 1.00 94.56 76 ARG A O 1
ATOM 619 N N . ARG A 1 77 ? -6.415 8.560 7.335 1.00 94.69 77 ARG A N 1
ATOM 620 C CA . ARG A 1 77 ? -7.335 9.017 6.288 1.00 94.69 77 ARG A CA 1
ATOM 621 C C . ARG A 1 77 ? -7.031 8.373 4.936 1.00 94.69 77 ARG A C 1
ATOM 623 O O . ARG A 1 77 ? -7.940 7.943 4.234 1.00 94.69 77 ARG A O 1
ATOM 630 N N . ARG A 1 78 ? -5.752 8.298 4.553 1.00 93.56 78 ARG A N 1
ATOM 631 C CA . ARG A 1 78 ? -5.351 7.711 3.268 1.00 93.56 78 ARG A CA 1
ATOM 632 C C . ARG A 1 78 ? -5.692 6.226 3.188 1.00 93.56 78 ARG A C 1
ATOM 634 O O . ARG A 1 78 ? -6.092 5.789 2.109 1.00 93.56 78 ARG A O 1
ATOM 641 N N . PHE A 1 79 ? -5.510 5.484 4.281 1.00 90.81 79 PHE A N 1
ATOM 642 C CA . PHE A 1 79 ? -5.863 4.071 4.381 1.00 90.81 79 PHE A CA 1
ATOM 643 C C . PHE A 1 79 ? -7.378 3.875 4.287 1.00 90.81 79 PHE A C 1
ATOM 645 O O . PHE A 1 79 ? -7.833 3.086 3.462 1.00 90.81 79 PHE A O 1
ATOM 652 N N . ASP A 1 80 ? -8.151 4.647 5.051 1.00 89.50 80 ASP A N 1
ATOM 653 C CA . ASP A 1 80 ? -9.615 4.560 5.063 1.00 89.50 80 ASP A CA 1
ATOM 654 C C . ASP A 1 80 ? -10.198 4.868 3.666 1.00 89.50 80 ASP A C 1
ATOM 656 O O . ASP A 1 80 ? -10.988 4.089 3.139 1.00 89.50 80 ASP A O 1
ATOM 660 N N . GLU A 1 81 ? -9.694 5.903 2.977 1.00 90.00 81 GLU A N 1
ATOM 661 C CA . GLU A 1 81 ? -10.071 6.213 1.585 1.00 90.00 81 GLU A CA 1
ATOM 662 C C . GLU A 1 81 ? -9.693 5.099 0.577 1.00 90.00 81 GLU A C 1
ATOM 664 O O . GLU A 1 81 ? -10.222 5.061 -0.536 1.00 90.00 81 GLU A O 1
ATOM 669 N N . ILE A 1 82 ? -8.719 4.233 0.890 1.00 87.00 82 ILE A N 1
ATOM 670 C CA . ILE A 1 82 ? -8.384 3.070 0.050 1.00 87.00 82 ILE A CA 1
ATOM 671 C C . ILE A 1 82 ? -9.378 1.937 0.310 1.00 87.00 82 ILE A C 1
ATOM 673 O O . ILE A 1 82 ? -9.861 1.341 -0.652 1.00 87.00 82 ILE A O 1
ATOM 677 N N . VAL A 1 83 ? -9.683 1.649 1.578 1.00 84.56 83 VAL A N 1
ATOM 678 C CA . VAL A 1 83 ? -10.650 0.610 1.964 1.00 84.56 83 VAL A CA 1
ATOM 679 C C . VAL A 1 83 ? -12.031 0.926 1.398 1.00 84.56 83 VAL A C 1
ATOM 681 O O . VAL A 1 83 ? -12.607 0.070 0.735 1.00 84.56 83 VAL A O 1
ATOM 684 N N . GLU A 1 84 ? -12.493 2.171 1.525 1.00 85.25 84 GLU A N 1
ATOM 685 C CA . GLU A 1 84 ? -13.782 2.624 0.985 1.00 85.25 84 GLU A CA 1
ATOM 686 C C . GLU A 1 84 ? -13.903 2.356 -0.524 1.00 85.25 84 GLU A C 1
ATOM 688 O O . GLU A 1 84 ? -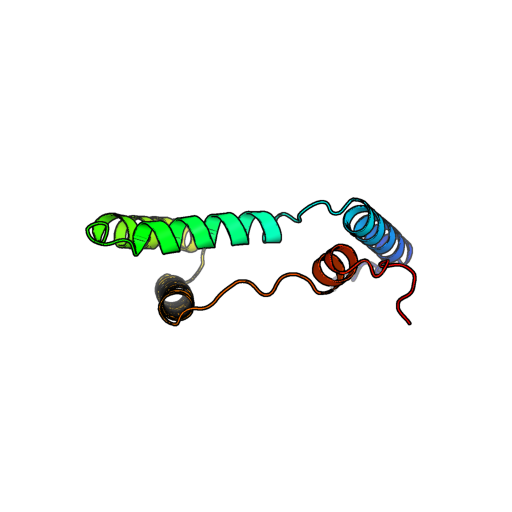14.956 1.958 -1.023 1.00 85.25 84 GLU A O 1
ATOM 693 N N . ARG A 1 85 ? -12.820 2.525 -1.295 1.00 81.69 85 ARG A N 1
ATOM 694 C CA . ARG A 1 85 ? -12.845 2.191 -2.729 1.00 81.69 85 ARG A CA 1
ATOM 695 C C . ARG A 1 85 ? -13.087 0.703 -2.944 1.00 81.69 85 ARG A C 1
ATOM 697 O O . ARG A 1 85 ? -13.890 0.351 -3.801 1.00 81.69 85 ARG A O 1
ATOM 704 N N . TYR A 1 86 ? -12.416 -0.156 -2.180 1.00 77.06 86 TYR A N 1
ATOM 705 C CA . TYR A 1 86 ? -12.604 -1.603 -2.280 1.00 77.06 86 TYR A CA 1
ATOM 706 C C . TYR A 1 86 ? -14.000 -2.050 -1.832 1.00 77.06 86 TYR A C 1
ATOM 708 O O . TYR A 1 86 ? -14.587 -2.902 -2.493 1.00 77.06 86 TYR A O 1
ATOM 716 N N . GLU A 1 87 ? -14.565 -1.446 -0.785 1.00 76.06 87 GLU A N 1
ATOM 717 C CA . GLU A 1 87 ? -15.950 -1.704 -0.355 1.00 76.06 87 GLU A CA 1
ATOM 718 C C . GLU A 1 87 ? -16.970 -1.329 -1.439 1.00 76.06 87 GLU A C 1
ATOM 720 O O . GLU A 1 87 ? -17.947 -2.042 -1.652 1.00 76.06 87 GLU A O 1
ATOM 725 N N . ASN A 1 88 ? -16.698 -0.269 -2.205 1.00 76.56 88 ASN A N 1
ATOM 726 C CA . ASN A 1 88 ? -17.525 0.164 -3.334 1.00 76.56 88 ASN A CA 1
ATOM 727 C C . ASN A 1 88 ? -17.321 -0.666 -4.621 1.00 76.56 88 ASN A C 1
ATOM 729 O O . ASN A 1 88 ? -17.685 -0.225 -5.713 1.00 76.56 88 ASN A O 1
ATOM 733 N N . GLY A 1 89 ? -16.730 -1.861 -4.521 1.00 64.69 89 GLY A N 1
ATOM 734 C CA . GLY A 1 89 ? -16.555 -2.771 -5.655 1.00 64.69 89 GLY A CA 1
ATOM 735 C C . GLY A 1 89 ? -15.472 -2.331 -6.640 1.00 64.69 89 GLY A C 1
ATOM 736 O O . GLY A 1 89 ? -15.525 -2.683 -7.819 1.00 64.69 89 GLY A O 1
ATOM 737 N N . TRP A 1 90 ? -14.493 -1.539 -6.190 1.00 65.44 90 TRP A N 1
ATOM 738 C CA . TRP A 1 90 ? -13.353 -1.182 -7.027 1.00 65.44 90 TRP A CA 1
ATOM 739 C C . TRP A 1 90 ? -12.540 -2.426 -7.404 1.00 65.44 90 TRP A C 1
ATOM 741 O O . TRP A 1 90 ? -11.917 -3.063 -6.554 1.00 65.44 90 TRP A O 1
ATOM 751 N N . ASP A 1 91 ? -12.516 -2.725 -8.703 1.00 58.00 91 ASP A N 1
ATOM 752 C CA . ASP A 1 91 ? -11.711 -3.790 -9.295 1.00 58.00 91 ASP A CA 1
ATOM 753 C C . ASP A 1 91 ? -10.541 -3.208 -10.109 1.00 58.00 91 ASP A C 1
ATOM 755 O O . ASP A 1 91 ? -10.585 -2.078 -10.620 1.00 58.00 91 ASP A O 1
ATOM 759 N N . PHE A 1 92 ? -9.450 -3.962 -10.216 1.00 61.38 92 PHE A N 1
ATOM 760 C CA . PHE A 1 92 ? -8.237 -3.500 -10.877 1.00 61.38 92 PHE A CA 1
ATOM 761 C C . PHE A 1 92 ? -8.487 -3.179 -12.352 1.00 61.38 92 PHE A C 1
ATOM 763 O O . PHE A 1 92 ? -8.852 -4.042 -13.149 1.00 61.38 92 PHE A O 1
ATOM 770 N N . ARG A 1 93 ? -8.144 -1.957 -12.781 1.00 59.53 93 ARG A N 1
ATOM 771 C CA . ARG A 1 93 ? -7.944 -1.701 -14.213 1.00 59.53 93 ARG A CA 1
ATOM 772 C C . ARG A 1 93 ? -6.668 -2.398 -14.665 1.00 59.53 93 ARG A C 1
ATOM 774 O O . ARG A 1 93 ? -5.562 -1.902 -14.439 1.00 59.53 93 ARG A O 1
ATOM 781 N N . ALA A 1 94 ? -6.832 -3.541 -15.322 1.00 61.12 94 ALA A N 1
ATOM 782 C CA . ALA A 1 94 ? -5.749 -4.210 -16.022 1.00 61.12 94 ALA A CA 1
ATOM 783 C C . ALA A 1 94 ? -5.076 -3.241 -17.007 1.00 61.12 94 ALA A C 1
ATOM 785 O O . ALA A 1 94 ? -5.720 -2.380 -17.616 1.00 61.12 94 ALA A O 1
ATOM 786 N N . LYS A 1 95 ? -3.751 -3.354 -17.152 1.00 69.81 95 LYS A N 1
ATOM 787 C CA . LYS A 1 95 ? -3.017 -2.463 -18.053 1.00 69.81 95 LYS A CA 1
ATOM 788 C C . LYS A 1 95 ? -3.486 -2.708 -19.493 1.00 69.81 95 LYS A C 1
ATOM 790 O O . LYS A 1 95 ? -3.447 -3.860 -19.925 1.00 69.81 95 LYS A O 1
ATOM 795 N N . PRO A 1 96 ? -3.841 -1.664 -20.267 1.00 68.12 96 PRO A N 1
ATOM 796 C CA . PRO A 1 96 ? -4.398 -1.832 -21.612 1.00 68.12 96 PRO A CA 1
ATOM 797 C C . PRO A 1 96 ? -3.550 -2.704 -22.546 1.00 68.12 96 PRO A C 1
ATOM 799 O O . PRO A 1 96 ? -4.090 -3.475 -23.324 1.00 68.12 96 PRO A O 1
ATOM 802 N N . HIS A 1 97 ? -2.222 -2.640 -22.434 1.00 66.50 97 HIS A N 1
ATOM 803 C CA . HIS A 1 97 ? -1.316 -3.463 -23.241 1.00 66.50 97 HIS A CA 1
ATOM 804 C C . HIS A 1 97 ? -1.336 -4.958 -22.885 1.00 66.50 97 HIS A C 1
ATOM 806 O O . HIS A 1 97 ? -1.109 -5.800 -23.743 1.00 66.50 97 HIS A O 1
ATOM 812 N N . LEU A 1 98 ? -1.641 -5.306 -21.632 1.00 68.75 98 LEU A N 1
ATOM 813 C CA . LEU A 1 98 ? -1.818 -6.702 -21.223 1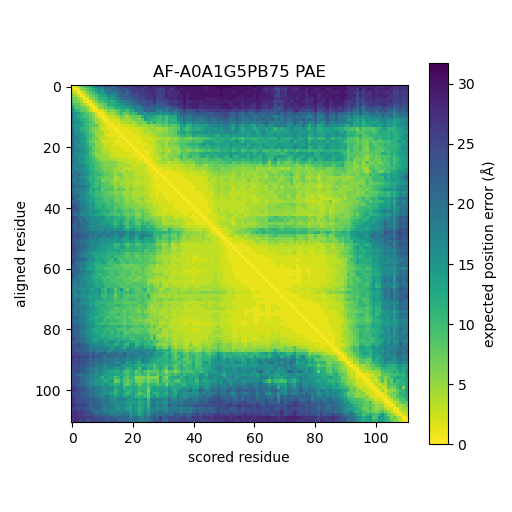.00 68.75 98 LEU A CA 1
ATOM 814 C C . LEU A 1 98 ? -3.183 -7.242 -21.674 1.00 68.75 98 LEU A C 1
ATOM 816 O O . LEU A 1 98 ? -3.300 -8.426 -21.975 1.00 68.75 98 LEU A O 1
ATOM 820 N N . LEU A 1 99 ? -4.197 -6.371 -21.750 1.00 63.72 99 LEU A N 1
ATOM 821 C CA . LEU A 1 99 ? -5.520 -6.707 -22.282 1.00 63.72 99 LEU A CA 1
ATOM 822 C C . LEU A 1 99 ? -5.483 -6.932 -23.798 1.00 63.72 99 LEU A C 1
ATOM 824 O O . LEU A 1 99 ? -5.965 -7.958 -24.257 1.00 63.72 99 LEU A O 1
ATOM 828 N N . ARG A 1 100 ? -4.826 -6.047 -24.556 1.00 63.44 100 ARG A N 1
ATOM 829 C CA . ARG A 1 100 ? -4.669 -6.170 -26.018 1.00 63.44 100 ARG A CA 1
ATOM 830 C C . ARG A 1 100 ? -4.000 -7.474 -26.429 1.00 63.44 100 ARG A C 1
ATOM 832 O O . ARG A 1 100 ? -4.525 -8.195 -27.264 1.00 63.44 100 ARG A O 1
ATOM 839 N N . VAL A 1 101 ? -2.902 -7.824 -25.762 1.00 59.41 101 VAL A N 1
ATOM 840 C CA . VAL A 1 101 ? -2.239 -9.119 -25.946 1.00 59.41 101 VAL A CA 1
ATOM 841 C C . VAL A 1 101 ? -3.192 -10.288 -25.681 1.00 59.41 101 VAL A C 1
ATOM 843 O O . VAL A 1 101 ? -3.175 -11.266 -26.423 1.00 59.41 101 VAL A O 1
ATOM 846 N N . LYS A 1 102 ? -4.009 -10.216 -24.620 1.00 59.97 102 LYS A N 1
ATOM 847 C CA . LYS A 1 102 ? -4.992 -11.260 -24.288 1.00 59.97 102 LYS A CA 1
ATOM 848 C C . LYS A 1 102 ? -6.086 -11.371 -25.358 1.00 59.97 102 LYS A C 1
ATOM 850 O O . LYS A 1 102 ? -6.572 -12.467 -25.607 1.00 59.97 102 LYS A O 1
ATOM 855 N N . GLU A 1 103 ? -6.431 -10.258 -25.996 1.00 64.12 103 GLU A N 1
ATOM 856 C CA . GLU A 1 103 ? -7.353 -10.161 -27.136 1.00 64.12 103 GLU A CA 1
ATOM 857 C C . GLU A 1 103 ? -6.684 -10.488 -28.487 1.00 64.12 103 GLU A C 1
ATOM 859 O O . GLU A 1 103 ? -7.337 -10.435 -29.525 1.00 64.12 103 GLU A O 1
ATOM 864 N N . GLY A 1 104 ? -5.397 -10.860 -28.489 1.00 62.97 104 GLY A N 1
ATOM 865 C CA . GLY A 1 104 ? -4.651 -11.247 -29.689 1.00 62.97 104 GLY A CA 1
ATOM 866 C C . GLY A 1 104 ? -4.066 -10.084 -30.495 1.00 62.97 104 GLY A C 1
ATOM 867 O O . GLY A 1 104 ? -3.548 -10.321 -31.580 1.00 62.97 104 GLY A O 1
ATOM 868 N N . ILE A 1 105 ? -4.114 -8.852 -29.980 1.00 59.62 105 ILE A N 1
ATOM 869 C CA . ILE A 1 105 ? -3.537 -7.656 -30.608 1.00 59.62 105 ILE A CA 1
ATOM 870 C C . ILE A 1 105 ? -2.092 -7.479 -30.100 1.00 59.62 105 ILE A C 1
ATOM 872 O O . ILE A 1 105 ? -1.905 -7.214 -28.902 1.00 59.62 105 ILE A O 1
ATOM 876 N N . PRO A 1 106 ? -1.064 -7.624 -30.961 1.00 59.69 106 PRO A N 1
ATOM 877 C CA . PRO A 1 106 ? 0.331 -7.418 -30.585 1.00 59.69 106 PRO A CA 1
ATOM 878 C C . PRO A 1 106 ? 0.586 -5.980 -30.121 1.00 59.69 106 PRO A C 1
ATOM 880 O O . PRO A 1 106 ? -0.046 -5.022 -30.564 1.00 59.69 106 PRO A O 1
ATOM 883 N N . ASP A 1 107 ? 1.522 -5.820 -29.193 1.00 56.81 107 ASP A N 1
ATOM 884 C CA . ASP A 1 107 ? 1.807 -4.535 -28.539 1.00 56.81 107 ASP A CA 1
ATOM 885 C C . ASP A 1 107 ? 2.602 -3.571 -29.453 1.00 56.81 107 ASP A C 1
ATOM 887 O O . ASP A 1 107 ? 2.724 -2.378 -29.173 1.00 56.81 107 ASP A O 1
ATOM 891 N N . ASP A 1 108 ? 3.153 -4.130 -30.526 1.00 59.50 108 ASP A N 1
ATOM 892 C CA . ASP A 1 108 ? 4.052 -3.592 -31.542 1.00 59.50 108 ASP A CA 1
ATOM 893 C C . ASP A 1 108 ? 3.327 -3.026 -32.782 1.00 59.50 108 ASP A C 1
ATOM 895 O O . ASP A 1 108 ? 3.950 -2.327 -33.576 1.00 59.50 108 ASP A O 1
ATOM 899 N N . GLU A 1 109 ? 2.006 -3.222 -32.894 1.00 51.16 109 GLU A N 1
ATOM 900 C CA . GLU A 1 109 ? 1.138 -2.620 -33.930 1.00 51.16 109 GLU A CA 1
ATOM 901 C C . GLU A 1 109 ? 0.389 -1.355 -33.451 1.00 51.16 109 GLU A C 1
ATOM 903 O O . GLU A 1 109 ? -0.529 -0.864 -34.109 1.00 51.16 109 GLU A O 1
ATOM 908 N N . ALA A 1 110 ? 0.749 -0.799 -32.289 1.00 48.00 110 ALA A N 1
ATOM 909 C CA . ALA A 1 110 ? 0.129 0.427 -31.784 1.00 48.00 110 ALA A CA 1
ATOM 910 C C . ALA A 1 110 ? 0.697 1.688 -32.485 1.00 48.00 110 ALA A C 1
ATOM 912 O O . ALA A 1 110 ? 1.921 1.814 -32.552 1.00 48.00 110 ALA A O 1
ATOM 913 N N . PRO A 1 111 ? -0.148 2.631 -32.959 1.00 51.88 111 PRO A N 1
ATOM 914 C CA . PRO A 1 111 ? 0.302 3.925 -33.485 1.00 51.88 111 PRO A CA 1
ATOM 915 C C . PRO A 1 111 ? 0.946 4.821 -32.415 1.00 51.88 111 PRO A C 1
ATOM 917 O O . PRO A 1 111 ? 0.579 4.700 -31.219 1.00 51.88 111 PRO A O 1
#

pLDDT: mean 76.88, std 13.76, range [40.44, 97.12]

Organism: NCBI:txid1120955